Protein AF-A0A7S2MAD6-F1 (afdb_monomer_lite)

Secondary structure (DSSP, 8-state):
-EEEEEEE-TTS-EEEEEEE-SSS-EEEEEES-TT--EEEEEEEEES-TT-S-TTT---EEETTEESP-PSS-TTS-PEEPEEETTEEEEEE-TTEEEEEEEE-

pLDDT: mean 86.25, std 10.31, range [59.62, 96.44]

Organism: NCBI:txid156173

Structure (mmCIF, N/CA/C/O backbone):
data_AF-A0A7S2MAD6-F1
#
_entry.id   AF-A0A7S2MAD6-F1
#
loop_
_atom_site.group_PDB
_atom_site.id
_atom_site.type_symbol
_atom_site.label_atom_id
_atom_site.label_alt_id
_atom_site.label_comp_id
_atom_site.label_asym_id
_atom_site.label_entity_id
_atom_site.label_seq_id
_atom_site.pdbx_PDB_ins_code
_atom_site.Cartn_x
_atom_site.Cartn_y
_atom_site.Cartn_z
_atom_site.occupancy
_atom_site.B_iso_or_equiv
_atom_site.auth_seq_id
_atom_site.auth_comp_id
_atom_site.auth_asym_id
_atom_site.auth_atom_id
_atom_site.pdbx_PDB_model_num
ATOM 1 N N . ASP A 1 1 ? -0.076 -6.524 -12.677 1.00 85.69 1 ASP A N 1
ATOM 2 C CA . ASP A 1 1 ? -1.225 -7.018 -11.892 1.00 85.69 1 ASP A CA 1
ATOM 3 C C . ASP A 1 1 ? -1.278 -6.327 -10.547 1.00 85.69 1 ASP A C 1
ATOM 5 O O . ASP A 1 1 ? -0.260 -5.799 -10.104 1.00 85.69 1 ASP A O 1
ATOM 9 N N . ILE A 1 2 ? -2.449 -6.340 -9.912 1.00 92.44 2 ILE A N 1
ATOM 10 C CA . ILE A 1 2 ? -2.643 -5.822 -8.558 1.00 92.44 2 ILE A CA 1
ATOM 11 C C . ILE A 1 2 ? -2.931 -6.989 -7.621 1.00 92.44 2 ILE A C 1
ATOM 13 O O . ILE A 1 2 ? -3.837 -7.783 -7.871 1.00 92.44 2 ILE A O 1
ATOM 17 N N . TYR A 1 3 ? -2.184 -7.057 -6.525 1.00 94.44 3 TYR A N 1
ATOM 18 C CA . TYR A 1 3 ? -2.410 -8.000 -5.436 1.00 94.44 3 TYR A CA 1
ATOM 19 C C . TYR A 1 3 ? -2.707 -7.218 -4.165 1.00 94.44 3 TYR A C 1
ATOM 21 O O . TYR A 1 3 ? -2.006 -6.255 -3.865 1.00 94.44 3 TYR A O 1
ATOM 29 N N . ALA A 1 4 ? -3.718 -7.634 -3.410 1.00 94.38 4 ALA A N 1
ATOM 30 C CA . ALA A 1 4 ? -4.082 -7.008 -2.147 1.00 94.38 4 ALA A CA 1
ATOM 31 C C . ALA A 1 4 ? -4.199 -8.066 -1.047 1.00 94.38 4 ALA A C 1
ATOM 33 O O . ALA A 1 4 ? -4.773 -9.135 -1.254 1.00 94.38 4 ALA A O 1
ATOM 34 N N . TYR A 1 5 ? -3.667 -7.745 0.125 1.00 96.06 5 TYR A N 1
ATOM 35 C CA . TYR A 1 5 ? -3.690 -8.573 1.323 1.00 96.06 5 TYR A CA 1
ATOM 36 C C . TYR A 1 5 ? -4.239 -7.729 2.464 1.00 96.06 5 TYR A C 1
ATOM 38 O O . TYR A 1 5 ? -3.754 -6.625 2.692 1.00 96.06 5 TYR A O 1
ATOM 46 N N . GLY A 1 6 ? -5.242 -8.233 3.176 1.00 94.88 6 GLY A N 1
ATOM 47 C CA . GLY A 1 6 ? -5.891 -7.516 4.269 1.00 94.88 6 GLY A CA 1
ATOM 48 C C . GLY A 1 6 ? -5.958 -8.362 5.532 1.00 94.88 6 GLY A C 1
ATOM 49 O O . GLY A 1 6 ? -6.1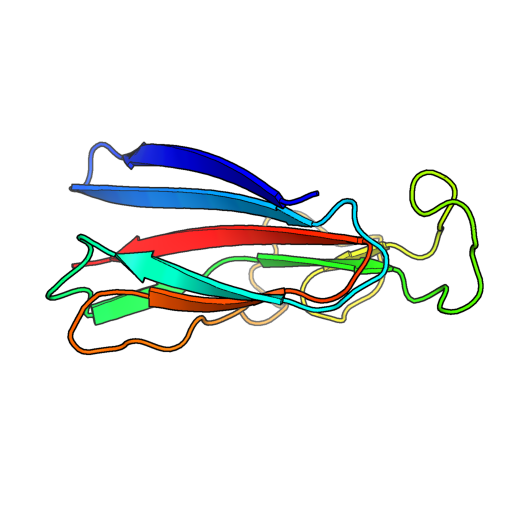45 -9.575 5.458 1.00 94.88 6 GLY A O 1
ATOM 50 N N . SER A 1 7 ? -5.824 -7.726 6.692 1.00 96.44 7 SER A N 1
ATOM 51 C CA . SER A 1 7 ? -6.080 -8.341 7.995 1.00 96.44 7 SER A CA 1
ATOM 52 C C . SER A 1 7 ? -6.568 -7.295 8.984 1.00 96.44 7 SER A C 1
ATOM 54 O O . SER A 1 7 ? -6.193 -6.130 8.913 1.00 96.44 7 SER A O 1
ATOM 56 N N . THR A 1 8 ? -7.355 -7.718 9.962 1.00 95.12 8 THR A N 1
ATOM 57 C CA . THR A 1 8 ? -7.693 -6.897 11.127 1.00 95.12 8 THR A CA 1
ATOM 58 C C . THR A 1 8 ? -6.633 -7.059 12.211 1.00 95.12 8 THR A C 1
ATOM 60 O O . THR A 1 8 ? -6.129 -8.165 12.435 1.00 95.12 8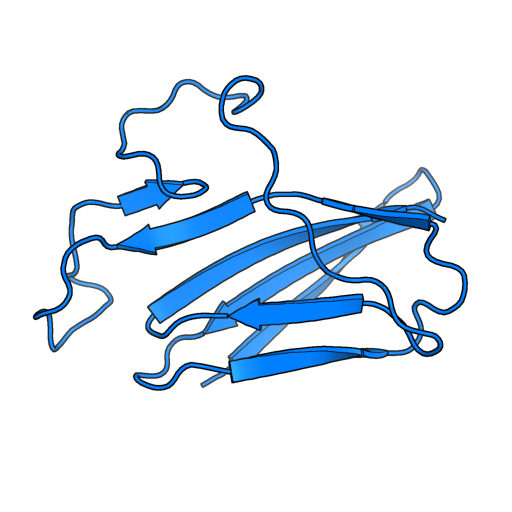 THR A O 1
ATOM 63 N N . PHE A 1 9 ? -6.317 -5.980 12.915 1.00 93.06 9 PHE A N 1
ATOM 64 C CA . PHE A 1 9 ? -5.500 -6.002 14.122 1.00 93.06 9 PHE A CA 1
ATOM 65 C C . PHE A 1 9 ? -6.378 -6.135 15.371 1.00 93.06 9 PHE A C 1
ATOM 67 O O . PHE A 1 9 ? -7.589 -5.929 15.338 1.00 93.06 9 PHE A O 1
ATOM 74 N N . ARG A 1 10 ? -5.766 -6.489 16.508 1.00 92.56 10 ARG A N 1
ATOM 75 C CA . ARG A 1 10 ? -6.498 -6.654 17.778 1.00 92.56 10 ARG A CA 1
ATOM 76 C C . ARG A 1 10 ? -7.136 -5.356 18.289 1.00 92.56 10 ARG A C 1
ATOM 78 O O . ARG A 1 10 ? -8.083 -5.448 19.061 1.00 92.56 10 ARG A O 1
ATOM 85 N N . GLY A 1 11 ? -6.616 -4.192 17.895 1.00 91.06 11 GLY A N 1
ATOM 86 C CA . GLY A 1 11 ? -7.159 -2.881 18.267 1.00 91.06 11 GLY A CA 1
ATOM 87 C C . GLY A 1 11 ? -8.347 -2.431 17.412 1.00 91.06 11 GLY A C 1
ATOM 88 O O . GLY A 1 11 ? -8.923 -1.387 17.694 1.00 91.06 11 GLY A O 1
ATOM 89 N N . GLY A 1 12 ? -8.754 -3.226 16.414 1.00 91.56 12 GLY A N 1
ATOM 90 C CA . GLY A 1 12 ? -9.842 -2.891 15.492 1.00 91.56 12 GLY A CA 1
ATOM 91 C C . GLY A 1 12 ? -9.381 -2.175 14.222 1.00 91.56 12 GLY A C 1
ATOM 92 O O . GLY A 1 12 ? -10.174 -2.009 13.301 1.00 91.56 12 GLY A O 1
ATOM 93 N N . GLU A 1 13 ? -8.103 -1.806 14.126 1.00 95.06 13 GLU A N 1
ATOM 94 C CA . GLU A 1 13 ? -7.526 -1.257 12.904 1.00 95.06 13 GLU A CA 1
ATOM 95 C C . GLU A 1 13 ? -7.457 -2.315 11.796 1.00 95.06 13 GLU A C 1
ATOM 97 O O . GLU A 1 13 ? -7.351 -3.521 12.050 1.00 95.06 13 GLU A O 1
ATOM 102 N N . VAL A 1 14 ? -7.446 -1.862 10.546 1.00 96.12 14 VAL A N 1
ATOM 103 C CA . VAL A 1 14 ? -7.289 -2.732 9.375 1.00 96.12 14 VAL A CA 1
ATOM 104 C C . VAL A 1 14 ? -5.915 -2.508 8.757 1.00 96.12 14 VAL A C 1
ATOM 106 O O . VAL A 1 14 ? -5.555 -1.390 8.402 1.00 96.12 14 VAL A O 1
ATOM 109 N N . GLY A 1 15 ? -5.137 -3.576 8.621 1.00 95.69 15 GLY A N 1
ATOM 110 C CA . GLY A 1 15 ? -3.895 -3.596 7.860 1.00 95.69 15 GLY A CA 1
ATOM 111 C C . GLY A 1 15 ? -4.152 -4.027 6.424 1.00 95.69 15 GLY A C 1
ATOM 112 O O . GLY A 1 15 ? -4.768 -5.070 6.204 1.00 95.69 15 GLY A O 1
ATOM 113 N N . VAL A 1 16 ? -3.652 -3.265 5.455 1.00 95.62 16 VAL A N 1
ATOM 114 C CA . VAL A 1 16 ? -3.725 -3.606 4.030 1.00 95.62 16 VAL A CA 1
ATOM 115 C C . VAL A 1 16 ? -2.341 -3.497 3.406 1.00 95.62 16 VAL A C 1
ATOM 117 O O . VAL A 1 16 ? -1.655 -2.500 3.602 1.00 95.62 16 VAL A O 1
ATOM 120 N N . VAL A 1 17 ? -1.930 -4.503 2.639 1.00 96.31 17 VAL A N 1
ATOM 121 C CA . VAL A 1 17 ? -0.756 -4.448 1.763 1.00 96.31 17 VAL A CA 1
ATOM 122 C C . VAL A 1 17 ? -1.221 -4.605 0.327 1.00 96.31 17 VAL A C 1
ATOM 124 O O . VAL A 1 17 ? -1.910 -5.570 0.007 1.00 96.31 17 VAL A O 1
ATOM 127 N N . ILE A 1 18 ? -0.838 -3.673 -0.538 1.00 95.38 18 ILE A N 1
ATOM 128 C CA . ILE A 1 18 ? -1.199 -3.672 -1.953 1.00 95.38 18 ILE A CA 1
ATOM 129 C C . ILE A 1 18 ? 0.082 -3.634 -2.773 1.00 95.38 18 ILE A C 1
ATOM 131 O O . ILE A 1 18 ? 0.954 -2.804 -2.533 1.00 95.38 18 ILE A O 1
ATOM 135 N N . VAL A 1 19 ? 0.200 -4.545 -3.733 1.00 94.38 19 VAL A N 1
ATOM 136 C CA . VAL A 1 19 ? 1.358 -4.694 -4.613 1.00 94.38 19 VAL A CA 1
ATOM 137 C C . VAL A 1 19 ? 0.911 -4.474 -6.048 1.00 94.38 19 VAL A C 1
ATOM 139 O O . VAL A 1 19 ? 0.047 -5.192 -6.550 1.00 94.38 19 VAL A O 1
ATOM 142 N N . ASN A 1 20 ? 1.537 -3.511 -6.714 1.00 91.88 20 ASN A N 1
ATOM 143 C CA . ASN A 1 20 ? 1.430 -3.316 -8.146 1.00 91.88 20 ASN A CA 1
ATOM 144 C C . ASN A 1 20 ? 2.651 -3.930 -8.829 1.00 91.88 20 ASN A C 1
ATOM 146 O O . ASN A 1 20 ? 3.730 -3.347 -8.824 1.00 91.88 20 ASN A O 1
ATOM 150 N N . SER A 1 21 ? 2.477 -5.103 -9.435 1.00 88.81 21 SER A N 1
ATOM 151 C CA . SER A 1 21 ? 3.512 -5.736 -10.261 1.00 88.81 21 SER A CA 1
ATOM 152 C C . SER A 1 21 ? 3.493 -5.256 -11.716 1.00 88.81 21 SER A C 1
ATOM 154 O O . SER A 1 21 ? 4.290 -5.722 -12.525 1.00 88.81 21 SER A O 1
ATOM 156 N N . GLY A 1 22 ? 2.539 -4.394 -12.081 1.00 86.50 22 GLY A N 1
ATOM 157 C CA . GLY A 1 22 ? 2.358 -3.883 -13.433 1.00 86.50 22 GLY A CA 1
ATOM 158 C C . GLY A 1 22 ? 3.189 -2.636 -13.730 1.00 86.50 22 GLY A C 1
ATOM 159 O O . GLY A 1 22 ? 3.629 -1.917 -12.835 1.00 86.50 22 GLY A O 1
ATOM 160 N N . SER A 1 23 ? 3.343 -2.361 -15.025 1.00 85.94 23 SER A N 1
ATOM 161 C CA . SER A 1 23 ? 4.055 -1.197 -15.568 1.00 85.94 23 SER A CA 1
ATOM 162 C C . SER A 1 23 ? 3.240 0.102 -15.565 1.00 85.94 23 SER A C 1
ATOM 164 O O . SER A 1 23 ? 3.752 1.146 -15.959 1.00 85.94 23 SER A O 1
ATOM 166 N N . SER A 1 24 ? 1.972 0.050 -15.154 1.00 89.44 24 SER A N 1
ATOM 167 C CA . SER A 1 24 ? 1.054 1.194 -15.138 1.00 89.44 24 SER A CA 1
ATOM 168 C C . SER A 1 24 ? 0.780 1.648 -13.708 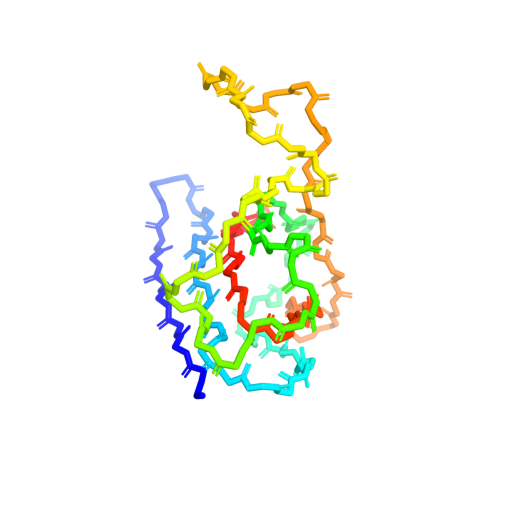1.00 89.44 24 SER A C 1
ATOM 170 O O . SER A 1 24 ? 0.763 0.827 -12.794 1.00 89.44 24 SER A O 1
ATOM 172 N N . ALA A 1 25 ? 0.577 2.951 -13.511 1.00 91.56 25 ALA A N 1
ATOM 173 C CA . ALA A 1 25 ? 0.083 3.481 -12.244 1.00 91.56 25 ALA A CA 1
ATOM 174 C C . ALA A 1 25 ? -1.409 3.158 -12.090 1.00 91.56 25 ALA A C 1
ATOM 176 O O . ALA A 1 25 ? -2.138 3.111 -13.083 1.00 91.56 25 ALA A O 1
ATOM 177 N N . HIS A 1 26 ? -1.857 2.974 -10.851 1.00 94.00 26 HIS A N 1
ATOM 178 C CA . HIS A 1 26 ? -3.252 2.695 -10.539 1.00 94.00 26 HIS A CA 1
ATOM 179 C C . HIS A 1 26 ? -3.737 3.548 -9.373 1.00 94.00 26 HIS A C 1
ATOM 181 O O . HIS A 1 26 ? -3.063 3.660 -8.352 1.00 94.00 26 HIS A O 1
ATOM 187 N N . GLU A 1 27 ? -4.938 4.095 -9.515 1.00 94.75 27 GLU A N 1
ATOM 188 C CA . GLU A 1 27 ? -5.722 4.587 -8.390 1.00 94.75 27 GLU A CA 1
ATOM 189 C C . GLU A 1 27 ? -6.566 3.420 -7.859 1.00 94.75 27 GLU A C 1
ATOM 191 O O . GLU A 1 27 ? -7.257 2.746 -8.627 1.00 94.75 27 GLU A O 1
ATOM 196 N N . ILE A 1 28 ? -6.462 3.126 -6.563 1.00 93.38 28 ILE A N 1
ATOM 197 C CA . ILE A 1 28 ? -7.149 1.996 -5.930 1.00 93.38 28 ILE A CA 1
ATOM 198 C C . ILE A 1 28 ? -8.025 2.525 -4.801 1.00 93.38 28 ILE A C 1
ATOM 200 O O . ILE A 1 28 ? -7.537 3.165 -3.871 1.00 93.38 28 ILE A O 1
ATOM 204 N N . SER A 1 29 ? -9.317 2.206 -4.877 1.00 93.62 29 SER A N 1
ATOM 205 C CA . SER A 1 29 ? -10.284 2.448 -3.809 1.00 93.62 29 SER A CA 1
ATOM 206 C C . SER A 1 29 ? -10.484 1.179 -2.981 1.00 93.62 29 SER A C 1
ATOM 208 O O . SER A 1 29 ? -10.824 0.117 -3.510 1.00 93.62 29 SER A O 1
ATOM 210 N N . ILE A 1 30 ? -10.253 1.285 -1.674 1.00 92.19 30 ILE A N 1
ATOM 211 C CA . ILE A 1 30 ? -10.469 0.228 -0.688 1.00 92.19 30 ILE A CA 1
ATOM 212 C C . ILE A 1 30 ? -11.802 0.515 0.005 1.00 92.19 30 ILE A C 1
ATOM 214 O O . ILE A 1 30 ? -11.868 1.297 0.956 1.00 92.19 30 ILE A O 1
ATOM 218 N N . GLY A 1 31 ? -12.865 -0.103 -0.509 1.00 92.50 31 GLY A N 1
ATOM 219 C CA . GLY A 1 31 ? -14.222 0.045 0.016 1.00 92.50 31 GLY A CA 1
ATOM 220 C C . GLY A 1 31 ? -14.465 -0.720 1.321 1.00 92.50 31 GLY A C 1
ATOM 221 O O . GLY A 1 31 ? -13.668 -1.563 1.733 1.00 92.50 31 GLY A O 1
ATOM 222 N N . GLY A 1 32 ? -15.602 -0.445 1.966 1.00 88.94 32 GLY A N 1
ATOM 223 C CA . GLY A 1 32 ? -15.995 -1.113 3.216 1.00 88.94 32 GLY A CA 1
ATOM 224 C C . GLY A 1 32 ? -15.241 -0.610 4.451 1.00 88.94 32 GLY A C 1
ATOM 225 O O . GLY A 1 32 ? -15.321 -1.223 5.511 1.00 88.94 32 GLY A O 1
ATOM 226 N N . LEU A 1 33 ? -14.531 0.512 4.310 1.00 90.38 33 LEU A N 1
ATOM 227 C CA . LEU A 1 33 ? -13.814 1.216 5.375 1.00 90.38 33 LEU A CA 1
ATOM 228 C C . LEU A 1 33 ? -14.479 2.571 5.668 1.00 90.38 33 LEU A C 1
ATOM 230 O O . LEU A 1 33 ? -13.805 3.540 6.019 1.00 90.38 33 LEU A O 1
ATOM 234 N N . ALA A 1 34 ? -15.802 2.642 5.487 1.00 79.62 34 ALA A N 1
ATOM 235 C CA . ALA A 1 34 ? -16.596 3.809 5.852 1.00 79.62 34 ALA A CA 1
ATOM 236 C C . ALA A 1 34 ? -16.324 4.159 7.324 1.00 79.62 34 ALA A C 1
ATOM 238 O O . ALA A 1 34 ? -16.180 3.259 8.146 1.00 79.62 34 ALA A O 1
ATOM 239 N N . VAL A 1 35 ? -16.236 5.453 7.634 1.00 89.69 35 VAL A N 1
ATOM 240 C CA . VAL A 1 35 ? -15.826 6.032 8.933 1.00 89.69 35 VAL A CA 1
ATOM 241 C C . VAL A 1 35 ? -14.341 5.936 9.308 1.00 89.69 35 VAL A C 1
ATOM 243 O O . VAL A 1 35 ? -13.985 6.326 10.416 1.00 89.69 35 VAL A O 1
ATOM 246 N N . ALA A 1 36 ? -13.453 5.500 8.409 1.00 92.25 36 ALA A N 1
ATOM 247 C CA . ALA A 1 36 ? -12.015 5.617 8.648 1.00 92.25 36 ALA A CA 1
ATOM 248 C C . ALA A 1 36 ? -11.615 7.084 8.902 1.00 92.25 36 ALA A C 1
ATOM 250 O O . ALA A 1 36 ? -11.928 7.973 8.112 1.00 92.25 36 ALA A O 1
ATOM 251 N N . VAL A 1 37 ? -10.890 7.336 9.993 1.00 94.19 37 VAL A N 1
ATOM 252 C CA . VAL A 1 37 ? -10.413 8.676 10.390 1.00 94.19 37 VAL A CA 1
ATOM 253 C C . VAL A 1 37 ? -8.967 8.925 9.974 1.00 94.19 37 VAL A C 1
ATOM 255 O O . VAL A 1 37 ? -8.490 10.061 9.989 1.00 94.19 37 VAL A O 1
ATOM 258 N N . LYS A 1 38 ? -8.233 7.859 9.635 1.00 93.94 38 LYS A N 1
ATOM 259 C CA . LYS A 1 38 ? -6.819 7.935 9.272 1.00 93.94 38 LYS A CA 1
ATOM 260 C C . LYS A 1 38 ? -6.383 6.687 8.514 1.00 93.94 38 LYS A C 1
ATOM 262 O O . LYS A 1 38 ? -6.705 5.579 8.926 1.00 93.94 38 LYS A O 1
ATOM 267 N N . ALA A 1 39 ? -5.562 6.849 7.483 1.00 94.25 39 ALA A N 1
ATOM 268 C CA . ALA A 1 39 ? -4.897 5.742 6.804 1.00 94.25 39 ALA A CA 1
ATOM 269 C C . ALA A 1 39 ? -3.426 6.100 6.564 1.00 94.25 39 ALA A C 1
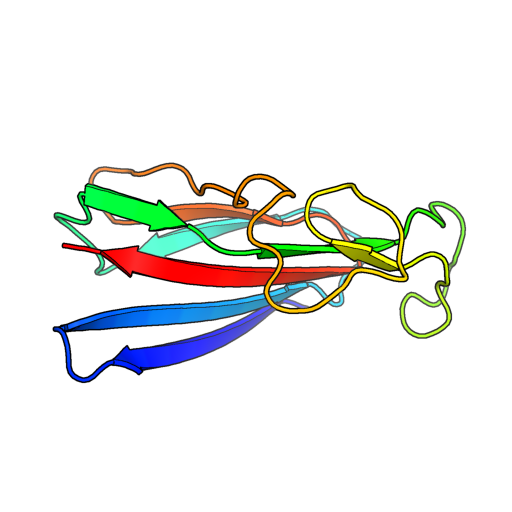ATOM 271 O O . ALA A 1 39 ? -3.116 7.053 5.848 1.00 94.25 39 ALA A O 1
ATOM 272 N N . MET A 1 40 ? -2.512 5.375 7.212 1.00 92.75 40 MET A N 1
ATOM 273 C CA . MET A 1 40 ? -1.077 5.670 7.175 1.00 92.75 40 MET A CA 1
ATOM 274 C C . MET A 1 40 ? -0.240 4.407 7.078 1.00 92.75 40 MET A C 1
ATOM 276 O O . MET A 1 40 ? -0.577 3.382 7.660 1.00 92.75 40 MET A O 1
ATOM 280 N N . GLY A 1 41 ? 0.919 4.517 6.447 1.00 91.50 41 GLY A N 1
ATOM 281 C CA . GLY A 1 41 ? 1.941 3.491 6.520 1.00 91.50 41 GLY A CA 1
ATOM 282 C C . GLY A 1 41 ? 3.137 3.818 5.647 1.00 91.50 41 GLY A C 1
ATOM 283 O O . GLY A 1 41 ? 3.824 4.819 5.870 1.00 91.50 41 GLY A O 1
ATOM 284 N N . TRP A 1 42 ? 3.417 2.949 4.688 1.00 91.56 42 TRP A N 1
ATOM 285 C CA . TRP A 1 42 ? 4.604 3.020 3.855 1.00 91.56 42 TRP A CA 1
ATOM 286 C C . TRP A 1 42 ? 4.288 2.750 2.387 1.00 91.56 42 TRP A C 1
ATOM 288 O O . TRP A 1 42 ? 3.357 2.021 2.057 1.00 91.56 42 TRP A O 1
ATOM 298 N N . LEU A 1 43 ? 5.114 3.319 1.519 1.00 91.69 43 LEU A N 1
ATOM 299 C CA . LEU A 1 43 ? 5.165 3.074 0.089 1.00 91.69 43 LEU A CA 1
ATOM 300 C C . LEU A 1 43 ? 6.602 2.700 -0.274 1.00 91.69 43 LEU A C 1
ATOM 302 O O . LEU A 1 43 ? 7.542 3.435 0.029 1.00 91.69 43 LEU A O 1
ATOM 306 N N . VAL A 1 44 ? 6.757 1.559 -0.931 1.00 90.56 44 VAL A N 1
ATOM 307 C CA . VAL A 1 44 ? 8.013 1.060 -1.475 1.00 90.56 44 VAL A CA 1
ATOM 308 C C . VAL A 1 44 ? 7.997 1.240 -2.984 1.00 90.56 44 VAL A C 1
ATOM 310 O O . VAL A 1 44 ? 7.112 0.728 -3.669 1.00 90.56 44 VAL A O 1
ATOM 313 N N . THR A 1 45 ? 8.995 1.951 -3.493 1.00 89.62 45 THR A N 1
ATOM 314 C CA . THR A 1 45 ? 9.236 2.168 -4.925 1.00 89.62 45 THR A CA 1
ATOM 315 C C . THR A 1 45 ? 10.705 1.915 -5.261 1.00 89.62 45 THR A C 1
ATOM 317 O O . THR A 1 45 ? 11.521 1.621 -4.385 1.00 89.62 45 THR A O 1
ATOM 320 N N . SER A 1 46 ? 11.055 2.034 -6.538 1.00 86.31 46 SER A N 1
ATOM 321 C CA . SER A 1 46 ? 12.437 2.097 -7.013 1.00 86.31 46 SER A CA 1
ATOM 322 C C . SER A 1 46 ? 12.685 3.456 -7.671 1.00 86.31 46 SER A C 1
ATOM 324 O O . SER A 1 46 ? 11.779 4.028 -8.280 1.00 86.31 46 SER A O 1
ATOM 326 N N . ASN A 1 47 ? 13.901 3.991 -7.538 1.00 83.06 47 ASN A N 1
ATOM 327 C CA . ASN A 1 47 ? 14.330 5.169 -8.298 1.00 83.06 47 ASN A CA 1
ATOM 328 C C . ASN A 1 47 ? 14.832 4.828 -9.714 1.00 83.06 47 ASN A C 1
ATOM 330 O O . ASN A 1 47 ? 15.139 5.739 -10.485 1.00 83.06 47 ASN A O 1
ATOM 334 N N . GLU A 1 48 ? 14.911 3.543 -10.070 1.00 80.75 48 GLU A N 1
ATOM 335 C CA . GLU A 1 48 ? 15.287 3.086 -11.404 1.00 80.75 48 GLU A CA 1
ATOM 336 C C . GLU A 1 48 ? 14.072 3.116 -12.332 1.00 80.75 48 GLU A C 1
ATOM 338 O O . GLU A 1 48 ? 13.333 2.147 -12.489 1.00 80.75 48 GLU A O 1
ATOM 343 N N . THR A 1 49 ? 13.879 4.255 -12.989 1.00 69.69 49 THR A N 1
ATOM 344 C CA . THR A 1 49 ? 12.759 4.487 -13.914 1.00 69.69 49 THR A CA 1
ATOM 345 C C . THR A 1 49 ? 12.907 3.777 -15.263 1.00 69.69 49 THR A C 1
ATOM 347 O O . THR A 1 49 ? 11.968 3.769 -16.055 1.00 69.69 49 THR A O 1
ATOM 350 N N . SER A 1 50 ? 14.075 3.193 -15.545 1.00 68.88 50 SER A N 1
ATOM 351 C CA . SER A 1 50 ? 14.412 2.572 -16.831 1.00 68.88 50 SER A CA 1
ATOM 352 C C . SER A 1 50 ? 14.465 1.042 -16.805 1.00 68.88 50 SER A C 1
ATOM 354 O O . SER A 1 50 ? 14.695 0.441 -17.856 1.00 68.88 50 SER A O 1
ATOM 356 N N . SER A 1 51 ? 14.269 0.395 -15.649 1.00 68.38 51 SER A N 1
ATOM 357 C CA . SER A 1 51 ? 14.316 -1.068 -15.586 1.00 68.38 51 SER A CA 1
ATOM 358 C C . SER A 1 51 ? 13.061 -1.684 -16.206 1.00 68.38 51 SER A C 1
ATOM 360 O O . SER A 1 51 ? 11.940 -1.448 -15.755 1.00 68.38 51 SER A O 1
ATOM 362 N N . SER A 1 52 ? 13.250 -2.505 -17.242 1.00 66.12 52 SER A N 1
ATOM 363 C CA . SER A 1 52 ? 12.176 -3.301 -17.846 1.00 66.12 52 SER A CA 1
ATOM 364 C C . SER A 1 52 ? 11.792 -4.520 -17.003 1.00 66.12 52 SER A C 1
ATOM 366 O O . SER A 1 52 ? 10.734 -5.098 -17.237 1.00 66.12 52 SER A O 1
ATOM 368 N N . ASP A 1 53 ? 12.649 -4.917 -16.056 1.00 67.69 53 ASP A N 1
ATOM 369 C CA . ASP A 1 53 ? 12.371 -5.963 -15.073 1.00 67.69 53 ASP A CA 1
ATOM 370 C C . ASP A 1 53 ? 12.330 -5.345 -13.663 1.00 67.69 53 ASP A C 1
ATOM 372 O O . ASP A 1 53 ? 13.377 -5.111 -13.045 1.00 67.69 53 ASP A O 1
ATOM 376 N N . PRO A 1 54 ? 11.134 -5.087 -13.122 1.00 59.62 54 PRO A N 1
ATOM 377 C CA . PRO A 1 54 ? 10.966 -4.438 -11.826 1.00 59.62 54 PRO A CA 1
ATOM 378 C C . PRO A 1 54 ? 11.482 -5.249 -10.640 1.00 59.62 54 PRO A C 1
ATOM 380 O O . PRO A 1 54 ? 11.783 -4.672 -9.601 1.00 59.62 54 PRO A O 1
ATOM 383 N N . LEU A 1 55 ? 11.613 -6.572 -10.780 1.00 62.06 55 LEU A N 1
ATOM 384 C CA . LEU A 1 55 ? 12.187 -7.423 -9.736 1.00 62.06 55 LEU A CA 1
ATOM 385 C C . LEU A 1 55 ? 13.715 -7.308 -9.693 1.00 62.06 55 LEU A C 1
ATOM 387 O O . LEU A 1 55 ? 14.335 -7.651 -8.687 1.00 62.06 55 LEU A O 1
ATOM 391 N N . SER A 1 56 ? 14.316 -6.801 -10.770 1.00 66.19 56 SER A N 1
ATOM 392 C CA . SER A 1 56 ? 15.740 -6.471 -10.850 1.00 66.19 56 SER A CA 1
ATOM 393 C C . SER A 1 56 ? 16.048 -5.008 -10.509 1.00 66.19 56 SER A C 1
ATOM 395 O O . SER A 1 56 ? 17.223 -4.665 -10.343 1.00 66.19 56 SER A O 1
ATOM 397 N N . ALA A 1 57 ? 15.013 -4.163 -10.395 1.00 69.50 57 ALA A N 1
ATOM 398 C CA . ALA A 1 57 ? 15.159 -2.740 -10.129 1.00 69.50 57 ALA A CA 1
ATOM 399 C C . ALA A 1 57 ? 15.822 -2.509 -8.762 1.00 69.50 57 ALA A C 1
ATOM 401 O O . ALA A 1 57 ? 15.387 -3.026 -7.729 1.00 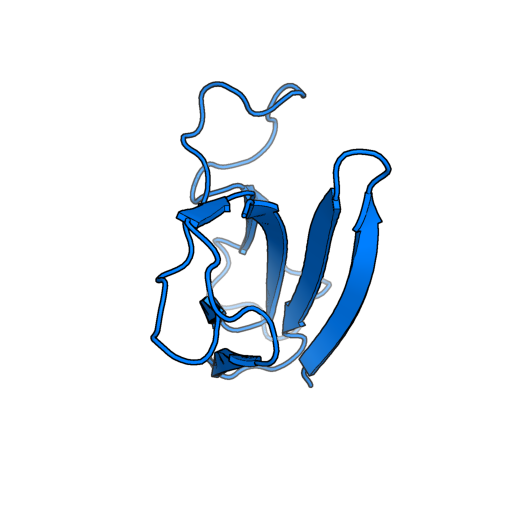69.50 57 ALA A O 1
ATOM 402 N N . ARG A 1 58 ? 16.912 -1.741 -8.752 1.00 75.50 58 ARG A N 1
ATOM 403 C CA . ARG A 1 58 ? 17.668 -1.389 -7.542 1.00 75.50 58 ARG A CA 1
ATOM 404 C C . ARG A 1 58 ? 17.202 -0.042 -6.998 1.00 75.50 58 ARG A C 1
ATOM 406 O O . ARG A 1 58 ? 16.197 0.513 -7.431 1.00 75.50 58 ARG A O 1
ATOM 413 N N . GLY A 1 59 ? 17.898 0.463 -5.979 1.00 81.69 59 GLY A N 1
ATOM 414 C CA . GLY A 1 59 ? 17.592 1.775 -5.406 1.00 81.69 59 GLY A CA 1
ATOM 415 C C . GLY A 1 59 ? 16.203 1.834 -4.772 1.00 81.69 59 GLY A C 1
ATOM 416 O O . GLY A 1 59 ? 15.437 2.762 -5.023 1.00 81.69 59 GLY A O 1
ATOM 417 N N . VAL A 1 60 ? 15.884 0.822 -3.959 1.00 85.69 60 VAL A N 1
ATOM 418 C CA . VAL A 1 60 ? 14.640 0.759 -3.184 1.00 85.69 60 VAL A CA 1
ATOM 419 C C . VAL A 1 60 ? 14.481 2.030 -2.353 1.00 85.69 60 VAL A C 1
ATOM 421 O O . VAL A 1 60 ? 15.385 2.414 -1.599 1.00 85.69 60 VAL A O 1
ATOM 424 N N . MET A 1 61 ? 13.313 2.649 -2.476 1.00 87.00 61 MET A N 1
ATOM 425 C CA . MET A 1 61 ? 12.913 3.830 -1.731 1.00 87.00 61 MET A CA 1
ATOM 426 C C . MET A 1 61 ? 11.721 3.512 -0.840 1.00 87.00 61 MET A C 1
ATOM 428 O O . MET A 1 61 ? 10.742 2.930 -1.295 1.00 87.00 61 MET A O 1
ATOM 432 N N . TRP A 1 62 ? 11.793 3.945 0.413 1.00 88.38 62 TRP A N 1
ATOM 433 C CA . TRP A 1 62 ? 10.693 3.903 1.370 1.00 88.38 62 TRP A CA 1
ATOM 434 C C . TRP A 1 62 ? 10.184 5.324 1.568 1.00 88.38 62 TRP A C 1
ATOM 436 O O . TRP A 1 62 ? 10.948 6.195 1.979 1.00 88.38 62 TRP A O 1
ATOM 446 N N . ASN A 1 63 ? 8.920 5.580 1.238 1.00 89.00 63 ASN A N 1
ATOM 447 C CA . ASN A 1 63 ? 8.300 6.910 1.301 1.00 89.00 63 ASN A CA 1
ATOM 448 C C . ASN A 1 63 ? 9.131 7.978 0.556 1.00 89.00 63 ASN A C 1
ATOM 450 O O . ASN A 1 63 ? 9.274 9.110 1.009 1.00 89.00 63 ASN A O 1
ATOM 454 N N . GLY A 1 64 ? 9.728 7.593 -0.579 1.00 86.62 64 GLY A N 1
ATOM 455 C CA . GLY A 1 64 ? 10.581 8.464 -1.397 1.00 86.62 64 GLY A CA 1
ATOM 456 C C . GLY A 1 64 ? 12.021 8.640 -0.894 1.00 86.62 64 GLY A C 1
ATOM 457 O O . GLY A 1 64 ? 12.763 9.424 -1.477 1.00 86.62 64 GLY A O 1
ATOM 458 N N . GLN A 1 65 ? 12.438 7.927 0.157 1.00 84.88 65 GLN A N 1
ATOM 459 C CA . GLN A 1 65 ? 13.787 8.005 0.730 1.00 84.88 65 GLN A CA 1
ATOM 460 C C . GLN A 1 65 ? 14.581 6.726 0.445 1.00 84.88 65 GLN A C 1
ATOM 462 O O . GLN A 1 65 ? 14.083 5.620 0.657 1.00 84.88 65 GLN A O 1
ATOM 467 N N . SER A 1 66 ? 15.820 6.857 -0.031 1.00 82.56 66 SER A N 1
ATOM 468 C CA . SER A 1 66 ? 16.664 5.719 -0.411 1.00 82.56 66 SER A CA 1
ATOM 469 C C . SER A 1 66 ? 17.110 4.876 0.791 1.00 82.56 66 SER A C 1
ATOM 471 O O . SER A 1 66 ? 17.376 5.383 1.878 1.00 82.56 66 SER A O 1
ATOM 473 N N . SER A 1 67 ? 17.205 3.563 0.587 1.00 70.81 67 SER A N 1
ATOM 474 C CA . SER A 1 67 ? 17.798 2.595 1.526 1.00 70.81 67 SER A CA 1
ATOM 475 C C . SER A 1 67 ? 19.341 2.731 1.597 1.00 70.81 67 SER A C 1
ATOM 477 O O . SER A 1 67 ? 19.936 3.092 0.576 1.00 70.81 67 SER A O 1
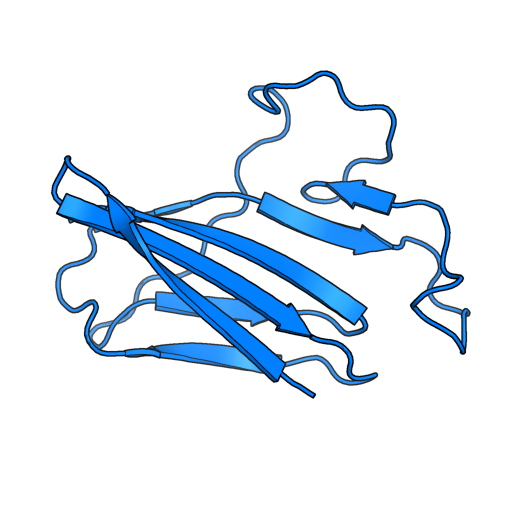ATOM 479 N N . PRO A 1 68 ? 20.026 2.419 2.727 1.00 63.72 68 PRO A N 1
ATOM 480 C CA . PRO A 1 68 ? 19.528 1.789 3.957 1.00 63.72 68 PRO A CA 1
ATOM 481 C C . PRO A 1 68 ? 18.805 2.751 4.905 1.00 63.72 68 PRO A C 1
ATOM 483 O O . PRO A 1 68 ? 19.289 3.840 5.198 1.00 63.72 68 PRO A O 1
ATOM 486 N N . GLN A 1 69 ? 17.663 2.299 5.427 1.00 67.75 69 GLN A N 1
ATOM 487 C CA . GLN A 1 69 ? 16.887 2.979 6.466 1.00 67.75 69 GLN A CA 1
ATOM 488 C C . GLN A 1 69 ? 16.829 2.102 7.721 1.00 67.75 69 GLN A C 1
ATOM 490 O O . GLN A 1 69 ? 16.638 0.887 7.633 1.00 67.75 69 GLN A O 1
ATOM 495 N N . SER A 1 70 ? 17.000 2.710 8.892 1.00 71.50 70 SER A N 1
ATOM 496 C CA . SER A 1 70 ? 16.892 2.019 10.180 1.00 71.50 70 SER A CA 1
ATOM 497 C C . SER A 1 70 ? 15.421 1.777 10.513 1.00 71.50 70 SER A C 1
ATOM 499 O O . SER A 1 70 ? 14.627 2.716 10.504 1.00 71.50 70 SER A O 1
ATOM 501 N N . PHE A 1 71 ? 15.047 0.542 10.849 1.00 65.44 71 PHE A N 1
ATOM 502 C CA . PHE A 1 71 ? 13.709 0.262 11.372 1.00 65.44 71 PHE A CA 1
ATOM 503 C C . PHE A 1 71 ? 13.649 0.525 12.885 1.00 65.44 71 PHE A C 1
ATOM 505 O O . PHE A 1 71 ? 14.580 0.143 13.598 1.00 65.44 71 PHE A O 1
ATOM 512 N N . PRO A 1 72 ? 12.551 1.113 13.396 1.00 66.19 72 PRO A N 1
ATOM 513 C CA . PRO A 1 72 ? 11.346 1.539 12.668 1.00 66.19 72 PRO A CA 1
ATOM 514 C C . PRO A 1 72 ? 11.520 2.870 11.904 1.00 66.19 72 PRO A C 1
ATOM 516 O O . PRO A 1 72 ? 12.229 3.761 12.363 1.00 66.19 72 PRO A O 1
ATOM 519 N N . LEU A 1 73 ? 10.811 3.031 10.775 1.00 68.69 73 LEU A N 1
ATOM 520 C CA . LEU A 1 73 ? 10.896 4.170 9.830 1.00 68.69 73 LEU A CA 1
ATOM 521 C C . LEU A 1 73 ? 10.301 5.501 10.357 1.00 68.69 73 LEU A C 1
ATOM 523 O O . LEU A 1 73 ? 9.748 6.293 9.596 1.00 68.69 73 LEU A O 1
ATOM 527 N N . LEU A 1 74 ? 10.375 5.753 11.665 1.00 67.19 74 LEU A N 1
ATOM 528 C CA . LEU A 1 74 ? 9.646 6.823 12.362 1.00 67.19 74 LEU A CA 1
ATOM 529 C C . LEU A 1 74 ? 9.976 8.239 11.862 1.00 67.19 74 LEU A C 1
ATOM 531 O O . LEU A 1 74 ? 9.161 9.143 12.023 1.00 67.19 74 LEU A O 1
ATOM 535 N N . SER A 1 75 ? 11.151 8.443 11.264 1.00 63.12 75 SER A N 1
ATOM 536 C CA . SER A 1 75 ? 11.625 9.750 10.797 1.00 63.12 75 SER A CA 1
ATOM 537 C C . SER A 1 75 ? 11.222 10.105 9.364 1.00 63.12 75 SER A C 1
ATOM 539 O O . SER A 1 75 ? 11.398 11.255 8.972 1.00 63.12 75 SER A O 1
ATOM 541 N N . LEU A 1 76 ? 10.700 9.163 8.569 1.00 63.50 76 LEU A N 1
ATOM 542 C CA . LEU A 1 76 ? 10.539 9.363 7.119 1.00 63.50 76 LEU A CA 1
ATOM 543 C C . LEU A 1 76 ? 9.218 10.023 6.713 1.00 63.50 76 LEU A C 1
ATOM 545 O O . LEU A 1 76 ? 8.989 10.242 5.527 1.00 63.50 76 LEU A O 1
ATOM 549 N N . GLY A 1 77 ? 8.360 10.355 7.683 1.00 72.25 77 GLY A N 1
ATOM 550 C CA . GLY A 1 77 ? 6.967 10.708 7.417 1.00 72.25 77 GLY A CA 1
ATOM 551 C C . GLY A 1 77 ? 6.210 9.486 6.893 1.00 72.25 77 GLY A C 1
ATOM 552 O O . GLY A 1 77 ? 6.710 8.722 6.070 1.00 72.25 77 GLY A O 1
ATOM 553 N N . ALA A 1 78 ? 5.010 9.227 7.404 1.00 80.00 78 ALA A N 1
ATOM 554 C CA . ALA A 1 78 ? 4.245 8.097 6.890 1.00 80.00 78 ALA A CA 1
ATOM 555 C C . ALA A 1 78 ? 3.671 8.439 5.512 1.00 80.00 78 ALA A C 1
ATOM 557 O O . ALA A 1 78 ? 3.228 9.565 5.286 1.00 80.00 78 ALA A O 1
ATOM 558 N N . TYR A 1 79 ? 3.608 7.445 4.632 1.00 86.50 79 TYR A N 1
ATOM 559 C CA . TYR A 1 79 ? 2.764 7.527 3.450 1.00 86.50 79 TYR A CA 1
ATOM 560 C C . TYR A 1 79 ? 1.305 7.576 3.917 1.00 86.50 79 TYR A C 1
ATOM 562 O O . TYR A 1 79 ? 0.852 6.673 4.623 1.00 86.50 79 TYR A O 1
ATOM 570 N N . SER A 1 80 ? 0.600 8.658 3.595 1.00 87.06 80 SER A N 1
ATOM 571 C CA . SER A 1 80 ? -0.804 8.862 3.952 1.00 87.06 80 SER A CA 1
ATOM 572 C C . SER A 1 80 ? -1.687 8.624 2.741 1.00 87.06 80 SER A C 1
ATOM 574 O O . SER A 1 80 ? -1.452 9.213 1.687 1.00 87.06 80 SER A O 1
ATOM 576 N N . ALA A 1 81 ? -2.715 7.805 2.916 1.00 91.19 81 ALA A N 1
ATOM 577 C CA . ALA A 1 81 ? -3.748 7.629 1.910 1.00 91.19 81 ALA A CA 1
ATOM 578 C C . ALA A 1 81 ? -4.865 8.658 2.103 1.00 91.19 81 ALA A C 1
ATOM 580 O O . ALA A 1 81 ? -5.111 9.121 3.222 1.00 91.19 81 ALA A O 1
ATOM 581 N N . SER A 1 82 ? -5.549 8.995 1.015 1.00 94.50 82 SER A N 1
ATOM 582 C CA . SER A 1 82 ? -6.710 9.878 1.063 1.00 94.50 82 SER A CA 1
ATOM 583 C C . SER A 1 82 ? -7.916 9.120 1.610 1.00 94.50 82 SER A C 1
ATOM 585 O O . SER A 1 82 ? -8.103 7.935 1.337 1.00 94.50 82 SER A O 1
ATOM 587 N N . LEU A 1 83 ? -8.746 9.807 2.389 1.00 93.62 83 LEU A N 1
ATOM 588 C CA . LEU A 1 83 ? -10.030 9.279 2.845 1.00 93.62 83 LEU A CA 1
ATOM 589 C C . LEU A 1 83 ? -11.127 9.712 1.871 1.00 93.62 83 LEU A C 1
ATOM 591 O O . LEU A 1 83 ? -11.055 10.788 1.278 1.00 93.62 83 LEU A O 1
ATOM 595 N N . SER A 1 84 ? -12.136 8.868 1.724 1.00 90.56 84 SER A N 1
ATOM 596 C CA . SER A 1 84 ? -13.334 9.095 0.919 1.00 90.56 84 SER A CA 1
ATOM 597 C C . SER A 1 84 ? -14.560 8.608 1.688 1.00 90.56 84 SER A C 1
ATOM 599 O O . SER A 1 84 ? -14.419 7.860 2.658 1.00 90.56 84 SER A O 1
ATOM 601 N N . ASP A 1 85 ? -15.756 8.988 1.241 1.00 87.12 85 ASP A N 1
ATOM 602 C CA . ASP A 1 85 ? -17.011 8.597 1.899 1.00 87.12 85 ASP A CA 1
ATOM 603 C C . ASP A 1 85 ? -17.180 7.066 1.985 1.00 87.12 85 ASP A C 1
ATOM 605 O O . ASP A 1 85 ? -17.718 6.548 2.965 1.00 87.12 85 ASP A O 1
ATOM 609 N N . ASP A 1 86 ? -16.641 6.337 1.002 1.00 86.44 86 ASP A N 1
ATOM 610 C CA . ASP A 1 86 ? -16.773 4.881 0.882 1.00 86.44 86 ASP A CA 1
ATOM 611 C C . ASP A 1 86 ? -15.552 4.093 1.408 1.00 86.44 86 ASP A C 1
ATOM 613 O O . ASP A 1 86 ? -15.599 2.857 1.494 1.00 86.44 86 ASP A O 1
ATOM 617 N N . GLY A 1 87 ? -14.460 4.777 1.785 1.00 92.00 87 GLY A N 1
ATOM 618 C CA . GLY A 1 87 ? -13.250 4.141 2.315 1.00 92.00 87 GLY A CA 1
ATOM 619 C C . GLY A 1 87 ? -11.946 4.894 2.041 1.00 92.00 87 GLY A C 1
ATOM 620 O O . GLY A 1 87 ? -11.865 6.111 2.204 1.00 92.00 87 GLY A O 1
ATOM 621 N N . VAL A 1 88 ? -10.898 4.167 1.648 1.00 93.94 88 VAL A N 1
ATOM 622 C CA . VAL A 1 88 ? -9.533 4.705 1.490 1.00 93.94 88 VAL A CA 1
ATOM 623 C C . VAL A 1 88 ? -9.110 4.699 0.023 1.00 93.94 88 VAL A C 1
ATOM 625 O O . VAL A 1 88 ? -9.218 3.673 -0.643 1.00 93.94 88 VAL A O 1
ATOM 628 N N . LEU A 1 89 ? -8.579 5.820 -0.462 1.00 94.88 89 LEU A N 1
ATOM 629 C CA . LEU A 1 89 ? -8.061 5.985 -1.818 1.00 94.88 89 LEU A CA 1
ATOM 630 C C . LEU A 1 89 ? -6.532 6.053 -1.803 1.00 94.88 89 LEU A C 1
ATOM 632 O O . LEU A 1 89 ? -5.942 6.846 -1.062 1.00 94.88 89 LEU A O 1
ATOM 636 N N . ILE A 1 90 ? -5.893 5.241 -2.643 1.00 93.81 90 ILE A N 1
ATOM 637 C CA . ILE A 1 90 ? -4.440 5.239 -2.812 1.00 93.81 90 ILE A CA 1
ATOM 638 C C . ILE A 1 90 ? -4.050 5.429 -4.272 1.00 93.81 90 ILE A C 1
ATOM 640 O O . ILE A 1 90 ? -4.661 4.857 -5.173 1.00 93.81 90 ILE A O 1
ATOM 644 N N . GLU A 1 91 ? -2.970 6.169 -4.489 1.00 93.31 91 GLU A N 1
ATOM 645 C CA . GLU A 1 91 ? -2.251 6.176 -5.758 1.00 93.31 91 GLU A CA 1
ATOM 646 C C . GLU A 1 91 ? -1.053 5.236 -5.643 1.00 93.31 91 GLU A C 1
ATOM 648 O O . GLU A 1 91 ? -0.167 5.435 -4.805 1.00 93.31 91 GLU A O 1
ATOM 653 N N . LEU A 1 92 ? -1.031 4.202 -6.482 1.00 92.75 92 LEU A N 1
ATOM 654 C CA . LEU A 1 92 ? -0.004 3.174 -6.485 1.00 92.75 92 LEU A CA 1
ATOM 655 C C . LEU A 1 92 ? 0.787 3.230 -7.805 1.00 92.75 92 LEU A C 1
ATOM 657 O O . LEU A 1 92 ? 0.268 2.830 -8.854 1.00 92.75 92 LEU A O 1
ATOM 661 N N . PRO A 1 93 ? 2.042 3.723 -7.788 1.00 91.69 93 PRO A N 1
ATOM 662 C CA . PRO A 1 93 ? 2.899 3.769 -8.971 1.00 91.69 93 PRO A CA 1
ATOM 663 C C . PRO A 1 93 ? 3.141 2.381 -9.586 1.00 91.69 93 PRO A C 1
ATOM 665 O O . PRO A 1 93 ? 2.915 1.368 -8.914 1.00 91.69 93 PRO A O 1
ATOM 668 N N . PRO A 1 94 ? 3.652 2.300 -10.828 1.00 89.06 94 PRO A N 1
ATOM 669 C CA . PRO A 1 94 ? 4.165 1.051 -11.383 1.00 89.06 94 PRO A CA 1
ATOM 670 C C . PRO A 1 94 ? 5.147 0.382 -10.424 1.00 89.06 94 PRO A C 1
ATOM 672 O O . PRO A 1 94 ? 5.921 1.076 -9.761 1.00 89.06 94 PRO A O 1
ATOM 675 N N . TYR A 1 95 ? 5.151 -0.950 -10.394 1.00 88.00 95 TYR A N 1
ATOM 676 C CA . TYR A 1 95 ? 6.204 -1.725 -9.728 1.00 88.00 95 TYR A CA 1
ATOM 677 C C . TYR A 1 95 ? 6.465 -1.319 -8.273 1.00 88.00 95 TYR A C 1
ATOM 679 O O . TYR A 1 95 ? 7.605 -1.134 -7.842 1.00 88.00 95 TYR A O 1
ATOM 687 N N . SER A 1 96 ? 5.388 -1.137 -7.522 1.00 90.44 96 SER A N 1
ATOM 688 C CA . SER A 1 96 ? 5.434 -0.599 -6.169 1.00 90.44 96 SER A CA 1
ATOM 689 C C . SER A 1 96 ? 4.621 -1.447 -5.203 1.00 90.44 96 SER A C 1
ATOM 691 O O . SER A 1 96 ? 3.808 -2.286 -5.600 1.00 90.44 96 SER A O 1
ATOM 693 N N . ALA A 1 97 ? 4.845 -1.232 -3.912 1.00 92.94 97 ALA A N 1
ATOM 694 C CA . ALA A 1 97 ? 4.030 -1.823 -2.865 1.00 92.94 97 ALA A CA 1
ATOM 695 C C . ALA A 1 97 ? 3.708 -0.780 -1.801 1.00 92.94 97 ALA A C 1
ATOM 697 O O . ALA A 1 97 ? 4.596 -0.057 -1.362 1.00 92.94 97 ALA A O 1
ATOM 698 N N . ALA A 1 98 ? 2.463 -0.728 -1.349 1.00 94.06 98 ALA A N 1
ATOM 699 C CA . ALA A 1 98 ? 2.048 0.097 -0.226 1.00 94.06 98 ALA A CA 1
ATOM 700 C C . ALA A 1 98 ? 1.543 -0.789 0.911 1.00 94.06 98 ALA A C 1
ATOM 702 O O . ALA A 1 98 ? 0.830 -1.763 0.677 1.00 94.06 98 ALA A O 1
ATOM 703 N N . GLY A 1 99 ? 1.892 -0.437 2.142 1.00 94.06 99 GLY A N 1
ATOM 704 C CA . GLY A 1 99 ? 1.317 -1.006 3.351 1.00 94.06 99 GLY A CA 1
ATOM 705 C C . GLY A 1 99 ? 0.653 0.096 4.156 1.00 94.06 99 GLY A C 1
ATOM 706 O O . GLY A 1 99 ? 1.280 1.114 4.431 1.00 94.06 99 GLY A O 1
ATOM 707 N N . LEU A 1 100 ? -0.599 -0.101 4.544 1.00 94.56 100 LEU A N 1
ATOM 708 C CA . LEU A 1 100 ? -1.398 0.859 5.292 1.00 94.56 100 LEU A CA 1
ATOM 709 C C . LEU A 1 100 ? -1.978 0.217 6.543 1.00 94.56 100 LEU A C 1
ATOM 711 O O . LEU A 1 100 ? -2.394 -0.939 6.532 1.00 94.56 100 LEU A O 1
ATOM 715 N N . VAL A 1 101 ? -2.052 1.012 7.601 1.00 94.81 101 VAL A N 1
ATOM 716 C CA . VAL A 1 101 ? -2.918 0.789 8.751 1.00 94.81 101 VAL A CA 1
ATOM 717 C C . VAL A 1 101 ? -4.027 1.831 8.687 1.00 94.81 101 VAL A C 1
ATOM 719 O O . VAL A 1 101 ? -3.761 3.033 8.595 1.00 94.81 101 VAL A O 1
ATOM 722 N N . VAL A 1 102 ? -5.264 1.354 8.703 1.00 94.88 102 VAL A N 1
ATOM 723 C CA . VAL A 1 102 ? -6.485 2.152 8.665 1.00 94.88 102 VAL A CA 1
ATOM 724 C C . VAL A 1 102 ? -7.095 2.168 10.057 1.00 94.88 102 VAL A C 1
ATOM 726 O O . VAL A 1 102 ? -7.350 1.117 10.645 1.00 94.88 102 VAL A O 1
ATOM 729 N N . TYR A 1 103 ? -7.302 3.374 10.568 1.00 93.88 103 TYR A N 1
ATOM 730 C CA . TYR A 1 103 ? -7.827 3.660 11.893 1.00 93.88 103 TYR A CA 1
ATOM 731 C C . TYR A 1 103 ? -9.254 4.194 11.772 1.00 93.88 103 TYR A C 1
ATOM 733 O O . TYR A 1 103 ? -9.554 4.950 10.841 1.00 93.88 103 TYR A O 1
ATOM 741 N N . PHE A 1 104 ? -10.088 3.832 12.741 1.00 91.94 104 PHE A N 1
ATOM 742 C CA . PHE A 1 104 ? -11.492 4.219 12.868 1.00 91.94 104 PHE A CA 1
ATOM 743 C C . PHE A 1 104 ? -11.704 5.002 14.165 1.00 91.94 104 PHE A C 1
ATOM 745 O O . PHE A 1 104 ? -10.966 4.720 15.139 1.00 91.94 104 PHE A O 1
#

Radius of gyration: 14.02 Å; chains: 1; bounding box: 36×19×36 Å

Sequence (104 aa):
DIYAYGSTFRGGEVGVVIVNSGSSAHEISIGGLAVAVKAMGWLVTSNETSSSDPLSARGVMWNGQSSPQSFPLLSLGAYSASLSDDGVLIELPPYSAAGLVVYF

Foldseek 3Di:
DKDKDWDADPVRKIKMKIWAQAQAKDKDFDFPAAPFPWKWAWKWDAPCPPDPHLVPGDQIDILNHTDDDDPPNVPSGTDTFDADRGGTIDIHHHSMMDIIITHD